Protein 6OMX (pdb70)

Secondary structure (DSSP, 8-state):
------HHHHHHHHHHT--B-TT-B-TT-B-TT-B-TT-B-TT-B-TT-B-TT-B-TT-B-TT-B-TT-B-TT-B-TT-B-TT-B-TT-B-TT-B-TT-EE-TT-B--TT--HHHHT-EE-

Sequence (121 aa):
QQPISTVATLIEMYTAGRRDFNRAELGDANLQNVDIKGSDLSYADLSTANLRGANLRGTDLSFADLSQADLQDADLRGALLMSANLRQANLQGAKLEKADCDRNTHFPENFDLLKAGLQLK

B-factor: mean 52.24, std 27.81, range [19.85, 245.8]

Nearest PDB structures (foldseek):
  6omx-assembly1_A  TM=1.008E+00  e=1.832E-23  Nostoc sp. PCC 7120 = FACHB-418
  2j8k-assembly1_A  TM=6.362E-01  e=4.590E-06  Nostoc punctiforme
  4yc5-assembly1_A  TM=3.380E-01  e=1.130E-06  synthetic construct
  5dzb-assembly3_E  TM=4.389E-01  e=7.180E-05  synthetic construct
  4yei-assembly3_C  TM=3.156E-01  e=4.845E-06  synthetic construct

Radius of gyration: 12.84 Å; Cα contacts (8 Å, |Δi|>4): 361; chains: 1; bounding box: 36×26×29 Å

Solvent-accessible surface area: 6426 Å² total; per-residue (Å²): 207,140,70,13,74,66,46,70,54,0,58,130,63,28,113,84,49,47,97,74,0,46,131,0,97,5,9,127,10,101,0,85,106,25,74,1,63,42,1,41,3,12,97,1,36,4,26,82,1,37,1,88,30,1,25,2,88,44,0,38,0,13,103,2,51,0,11,102,1,35,0,38,79,0,14,0,96,35,0,59,0,41,25,1,38,0,99,112,10,52,18,129,47,22,87,3,80,131,0,19,4,30,225,92,16,96,25,24,177,134,53,70,68,160,174,19,24,23,75,140,176

Organism: Nostoc sp. (strain PCC 7120 / SAG 25.82 / UTEX 2576) (NCBI:txid103690)

InterPro domains:
  IPR001646 Pentapeptide repeat [PF00805] (50-87)
  IPR051082 Pentapeptide repeat and BTB/POZ domain-containing protein [PTHR14136] (26-109)

Structure (mmCIF, N/CA/C/O backbone):
data_6OMX
#
_entry.id   6OMX
#
_cell.length_a   71.001
_cell.length_b   27.835
_cell.length_c   60.837
_cell.angle_alpha   90.00
_cell.angle_beta   90.00
_cell.angle_gamma   90.00
#
_symmetry.space_group_name_H-M   'P 2 2 21'
#
loop_
_entity.id
_entity.type
_entity.pdbx_description
1 polymer 'Alr5209 protein'
2 water water
#
loop_
_atom_site.group_PDB
_atom_site.id
_atom_site.type_symbol
_atom_site.label_atom_id
_atom_site.label_alt_id
_atom_site.label_comp_id
_atom_site.label_asym_id
_atom_site.label_entity_id
_atom_site.label_seq_id
_atom_site.pdbx_PDB_ins_code
_atom_site.Cartn_x
_atom_site.Cartn_y
_atom_site.Cartn_z
_atom_site.occupancy
_atom_site.B_iso_or_equiv
_atom_site.auth_seq_id
_atom_site.auth_comp_id
_atom_site.auth_asym_id
_atom_site.auth_atom_id
_atom_site.pdbx_PDB_model_num
ATOM 1 N N . GLN A 1 27 ? -0.761 -9.665 4.705 1.00 245.80 7 GLN A N 1
ATOM 2 C CA . GLN A 1 27 ? -1.201 -9.257 3.377 1.00 156.05 7 GLN A CA 1
ATOM 3 C C . GLN A 1 27 ? -1.470 -7.749 3.318 1.00 104.27 7 GLN A C 1
ATOM 4 O O . GLN A 1 27 ? -1.452 -7.059 4.337 1.00 93.57 7 GLN A O 1
ATOM 17 N N . GLN A 1 28 ? -1.714 -7.245 2.111 1.00 85.20 8 GLN A N 1
ATOM 18 C CA . GLN A 1 28 ? -2.016 -5.840 1.863 1.00 73.03 8 GLN A CA 1
ATOM 19 C C . GLN A 1 28 ? -2.950 -5.810 0.674 1.00 79.71 8 GLN A C 1
ATOM 20 O O . GLN A 1 28 ? -2.938 -6.757 -0.128 1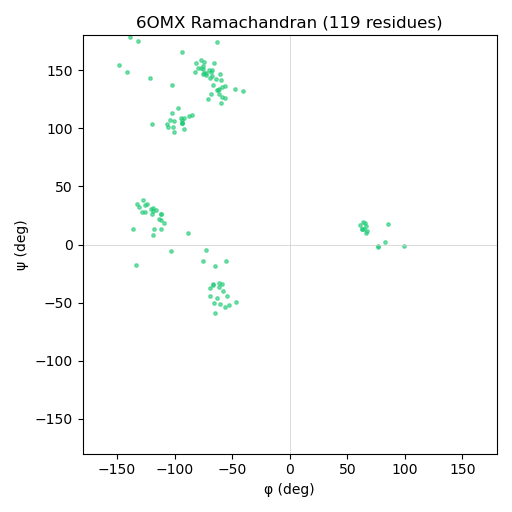.00 75.51 8 GLN A O 1
ATOM 34 N N . PRO A 1 29 ? -3.794 -4.777 0.528 1.00 83.37 9 PRO A N 1
ATOM 35 C CA . PRO A 1 29 ? -4.562 -4.638 -0.713 1.00 87.03 9 PRO A CA 1
ATOM 36 C C . PRO A 1 29 ? -3.655 -4.331 -1.892 1.00 57.48 9 PRO A C 1
ATOM 37 O O . PRO A 1 29 ? -2.731 -3.514 -1.801 1.00 57.88 9 PRO A O 1
ATOM 48 N N . ILE A 1 30 ? -3.935 -5.007 -3.006 1.00 46.98 10 ILE A N 1
ATOM 49 C CA . ILE A 1 30 ? -3.127 -4.847 -4.202 1.00 68.37 10 ILE A CA 1
ATOM 50 C C . ILE A 1 30 ? -3.327 -3.440 -4.740 1.00 60.89 10 ILE A C 1
ATOM 51 O O . ILE A 1 30 ? -4.416 -2.863 -4.634 1.00 50.51 10 ILE A O 1
ATOM 67 N N . SER A 1 31 ? -2.256 -2.865 -5.309 1.00 56.57 11 SER A N 1
ATOM 68 C CA . SER A 1 31 ? -2.339 -1.508 -5.833 1.00 50.20 11 SER A CA 1
ATOM 69 C C . SER A 1 31 ? -1.669 -1.334 -7.194 1.00 42.56 11 SER A C 1
ATOM 70 O O . SER A 1 31 ? -1.508 -0.195 -7.638 1.00 48.81 11 SER A O 1
ATOM 78 N N . THR A 1 32 ? -1.317 -2.416 -7.895 1.00 42.68 12 THR A N 1
ATOM 79 C CA . THR A 1 32 ? -0.758 -2.283 -9.230 1.00 37.00 12 THR A CA 1
ATOM 80 C C . THR A 1 32 ? -1.272 -3.377 -10.149 1.00 35.53 12 THR A C 1
ATOM 81 O O . THR A 1 32 ? -1.549 -4.510 -9.735 1.00 36.39 12 THR A O 1
ATOM 92 N N . VAL A 1 33 ? -1.392 -3.022 -11.421 1.00 36.48 13 VAL A N 1
ATOM 93 C CA . VAL A 1 33 ? -1.802 -3.991 -12.429 1.00 33.51 13 VAL A CA 1
ATOM 94 C C . VAL A 1 33 ? -0.861 -5.184 -12.432 1.00 34.20 13 VAL A C 1
ATOM 95 O O . VAL A 1 33 ? -1.290 -6.343 -12.337 1.00 35.14 13 VAL A O 1
ATOM 108 N N . ALA A 1 34 ? 0.443 -4.913 -12.555 1.00 35.82 14 ALA A N 1
ATOM 109 C CA . ALA A 1 34 ? 1.430 -5.978 -12.624 1.00 67.89 14 ALA A CA 1
ATOM 110 C C . ALA A 1 34 ? 1.165 -6.999 -11.545 1.00 67.72 14 ALA A C 1
ATOM 111 O O . ALA A 1 34 ? 1.108 -8.203 -11.806 1.00 44.78 14 ALA A O 1
ATOM 118 N N . THR A 1 35 ? 0.981 -6.519 -10.319 1.00 39.66 15 THR A N 1
ATOM 119 C CA . THR A 1 35 ? 0.822 -7.414 -9.184 1.00 41.13 15 THR A CA 1
ATOM 120 C C . THR A 1 35 ? -0.516 -8.144 -9.275 1.00 52.93 15 THR A C 1
ATOM 121 O O . THR A 1 35 ? -0.577 -9.374 -9.094 1.00 41.22 15 THR A O 1
ATOM 132 N N . LEU A 1 36 ? -1.592 -7.415 -9.600 1.00 41.52 16 LEU A N 1
ATOM 133 C CA . LEU A 1 36 ? -2.896 -8.048 -9.735 1.00 35.10 16 LEU A CA 1
ATOM 134 C C . LEU A 1 36 ? -2.809 -9.241 -10.686 1.00 35.58 16 LEU A C 1
ATOM 135 O O . LEU A 1 36 ? -3.250 -10.351 -10.361 1.00 44.01 16 LEU A O 1
ATOM 151 N N . ILE A 1 37 ? -2.253 -9.017 -11.882 1.00 34.84 17 ILE A N 1
ATOM 152 C CA . ILE A 1 37 ? -2.201 -10.054 -12.899 1.00 38.26 17 ILE A CA 1
ATOM 153 C C . ILE A 1 37 ? -1.240 -11.167 -12.484 1.00 56.24 17 ILE A C 1
ATOM 154 O O . ILE A 1 37 ? -1.503 -12.354 -12.733 1.00 42.86 17 ILE A O 1
ATOM 170 N N . GLU A 1 38 ? -0.119 -10.815 -11.849 1.00 50.16 18 GLU A N 1
ATOM 171 C CA . GLU A 1 38 ? 0.801 -11.859 -11.398 1.00 103.19 18 GLU A CA 1
ATOM 172 C C . GLU A 1 38 ? 0.115 -12.782 -10.403 1.00 44.95 18 GLU A C 1
ATOM 173 O O . GLU A 1 38 ? 0.144 -14.022 -10.538 1.00 46.86 18 GLU A O 1
ATOM 185 N N . MET A 1 39 ? -0.505 -12.199 -9.379 1.00 50.93 19 MET A N 1
ATOM 186 C CA . MET A 1 39 ? -1.184 -13.006 -8.381 1.00 56.60 19 MET A CA 1
ATOM 187 C C . MET A 1 39 ? -2.331 -13.787 -9.017 1.00 58.05 19 MET A C 1
ATOM 188 O O . MET A 1 39 ? -2.478 -14.994 -8.786 1.00 53.06 19 MET A O 1
ATOM 202 N N . TYR A 1 40 ? -3.143 -13.125 -9.850 1.00 49.59 20 TYR A N 1
ATOM 203 C CA . TYR A 1 40 ? -4.303 -13.831 -10.402 1.00 63.31 20 TYR A CA 1
ATOM 204 C C . TYR A 1 40 ? -3.854 -15.112 -11.095 1.00 51.19 20 TYR A C 1
ATOM 205 O O . TYR A 1 40 ? -4.437 -16.186 -10.886 1.00 44.40 20 TYR A O 1
ATOM 223 N N . THR A 1 41 ? -2.776 -15.037 -11.884 1.00 47.25 21 THR A N 1
ATOM 224 C CA . THR A 1 41 ? -2.328 -16.274 -12.488 1.00 75.01 21 THR A CA 1
ATOM 225 C C . THR A 1 41 ? -1.612 -17.167 -11.494 1.00 74.21 21 THR A C 1
ATOM 226 O O . THR A 1 41 ? -1.444 -18.350 -11.779 1.00 59.99 21 THR A O 1
ATOM 237 N N . ALA A 1 42 ? -1.222 -16.641 -10.337 1.00 57.85 22 ALA A N 1
ATOM 238 C CA . ALA A 1 42 ? -0.748 -17.487 -9.246 1.00 63.36 22 ALA A CA 1
ATOM 239 C C . ALA A 1 42 ? -1.889 -18.248 -8.585 1.00 71.55 22 ALA A C 1
ATOM 240 O O . ALA A 1 42 ? -1.638 -19.089 -7.708 1.00 59.63 22 ALA A O 1
ATOM 247 N N . GLY A 1 43 ? -3.132 -17.993 -8.997 1.00 64.85 23 GLY A N 1
ATOM 248 C CA . GLY A 1 43 ? -4.276 -18.641 -8.402 1.00 49.46 23 GLY A CA 1
ATOM 249 C C . GLY A 1 43 ? -4.996 -17.813 -7.364 1.00 51.50 23 GLY A C 1
ATOM 250 O O . GLY A 1 43 ? -6.012 -18.271 -6.833 1.00 53.89 23 GLY A O 1
ATOM 254 N N . ARG A 1 44 ? -4.517 -16.610 -7.066 1.00 44.78 24 ARG A N 1
ATOM 255 C CA . ARG A 1 44 ? -5.210 -15.764 -6.113 1.00 83.94 24 ARG A CA 1
ATOM 256 C C . ARG A 1 44 ? -6.465 -15.240 -6.788 1.00 57.81 24 ARG A C 1
ATOM 257 O O . ARG A 1 44 ? -6.499 -15.042 -8.007 1.00 41.74 24 ARG A O 1
ATOM 278 N N . ARG A 1 45 ? -7.502 -15.055 -5.979 1.00 46.80 25 ARG A N 1
ATOM 279 C CA . ARG A 1 45 ? -8.778 -14.502 -6.419 1.00 45.39 25 ARG A CA 1
ATOM 280 C C . ARG A 1 45 ? -9.292 -13.423 -5.482 1.00 39.77 25 ARG A C 1
ATOM 281 O O . ARG A 1 45 ? -10.142 -12.628 -5.891 1.00 41.56 25 ARG A O 1
ATOM 302 N N . ASP A 1 46 ? -8.782 -13.345 -4.250 1.00 42.50 26 ASP A N 1
ATOM 303 C CA . ASP A 1 46 ? -9.190 -12.276 -3.347 1.00 52.83 26 ASP A CA 1
ATOM 304 C C . ASP A 1 46 ? -8.325 -11.064 -3.661 1.00 48.72 26 ASP A C 1
ATOM 305 O O . ASP A 1 46 ? -7.104 -11.083 -3.452 1.00 42.09 26 ASP A O 1
ATOM 314 N N . PHE A 1 47 ? -8.963 -10.039 -4.215 1.00 38.17 27 PHE A N 1
ATOM 315 C CA . PHE A 1 47 ? -8.397 -8.721 -4.468 1.00 47.17 27 PHE A CA 1
ATOM 316 C C . PHE A 1 47 ? -9.321 -7.680 -3.877 1.00 43.17 27 PHE A C 1
ATOM 317 O O . PHE A 1 47 ? -9.452 -6.566 -4.394 1.00 39.04 27 PHE A O 1
ATOM 334 N N . ASN A 1 48 ? -10.029 -8.097 -2.836 1.00 38.96 28 ASN A N 1
ATOM 335 C CA . ASN A 1 48 ? -10.828 -7.203 -2.028 1.00 40.00 28 ASN A CA 1
ATOM 336 C C . ASN A 1 48 ? -10.083 -5.901 -1.796 1.00 44.49 28 ASN A C 1
ATOM 337 O O . ASN A 1 48 ? -8.890 -5.903 -1.484 1.00 46.00 28 ASN A O 1
ATOM 348 N N . ARG A 1 49 ? -10.783 -4.782 -2.009 1.00 44.35 29 ARG A N 1
ATOM 349 C CA . ARG A 1 49 ? -10.303 -3.434 -1.711 1.00 44.42 29 ARG A CA 1
ATOM 350 C C . ARG A 1 49 ? -9.134 -2.989 -2.574 1.00 52.01 29 ARG A C 1
ATOM 351 O O . ARG A 1 49 ? -8.465 -2.001 -2.254 1.00 51.93 29 ARG A O 1
ATOM 372 N N . ALA A 1 50 ? -8.880 -3.684 -3.677 1.00 43.97 30 ALA A N 1
ATOM 373 C CA . ALA A 1 50 ? -7.857 -3.268 -4.625 1.00 38.80 30 ALA A CA 1
ATOM 374 C C . ALA A 1 50 ? -7.958 -1.779 -4.968 1.00 39.75 30 ALA A C 1
ATOM 375 O O . ALA A 1 50 ? -9.037 -1.249 -5.249 1.00 35.85 30 ALA A O 1
ATOM 382 N N . GLU A 1 51 ? -6.820 -1.097 -4.953 1.00 52.86 31 GLU A N 1
ATOM 383 C CA . GLU A 1 51 ? -6.761 0.305 -5.371 1.00 65.18 31 GLU A CA 1
ATOM 384 C C . GLU A 1 51 ? -6.211 0.307 -6.796 1.00 44.80 31 GLU A C 1
ATOM 385 O O . GLU A 1 51 ? -4.991 0.220 -7.012 1.00 41.03 31 GLU A O 1
ATOM 397 N N . LEU A 1 52 ? -7.123 0.375 -7.764 1.00 32.10 32 LEU A N 1
ATOM 398 C CA . LEU A 1 52 ? -6.830 0.301 -9.183 1.00 34.34 32 LEU A CA 1
ATOM 399 C C . LEU A 1 52 ? -7.564 1.427 -9.900 1.00 30.85 32 LEU A C 1
ATOM 400 O O . LEU A 1 52 ? -8.051 1.264 -11.017 1.00 29.88 32 LEU A O 1
ATOM 416 N N . GLY A 1 53 ? -7.675 2.586 -9.230 1.00 31.70 33 GLY A N 1
ATOM 417 C CA . GLY A 1 53 ? -8.592 3.624 -9.687 1.00 29.44 33 GLY A CA 1
ATOM 418 C C . GLY A 1 53 ? -8.323 4.114 -11.099 1.00 29.02 33 GLY A C 1
ATOM 419 O O . GLY A 1 53 ? -9.251 4.509 -11.812 1.00 33.08 33 GLY A O 1
ATOM 423 N N . ASP A 1 54 ? -7.064 4.158 -11.504 1.00 26.35 34 ASP A N 1
ATOM 424 C CA . ASP A 1 54 ? -6.724 4.566 -12.859 1.00 32.97 34 ASP A CA 1
ATOM 425 C C . ASP A 1 54 ? -6.018 3.433 -13.606 1.00 28.93 34 ASP A C 1
ATOM 426 O O . ASP A 1 54 ? -5.294 3.662 -14.562 1.00 31.93 34 ASP A O 1
ATOM 435 N N . ALA A 1 55 ? -6.313 2.187 -13.249 1.00 26.91 35 ALA A N 1
ATOM 436 C CA . ALA A 1 55 ? -5.581 1.069 -13.831 1.00 34.66 35 ALA A CA 1
ATOM 437 C C . ALA A 1 55 ? -5.925 0.909 -15.306 1.00 27.13 35 ALA A C 1
ATOM 438 O O . ALA A 1 55 ?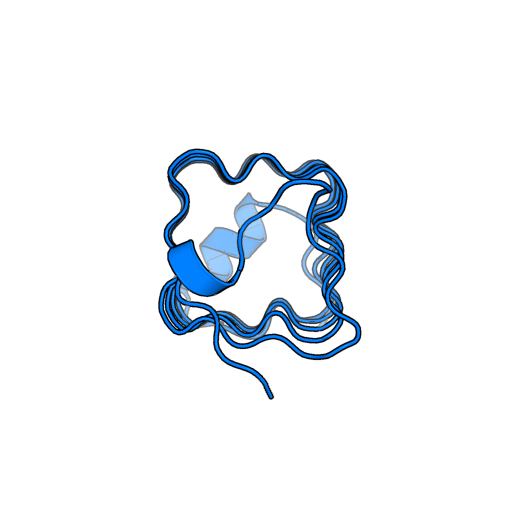 -7.077 1.104 -15.724 1.00 26.87 35 ALA A O 1
ATOM 445 N N . ASN A 1 56 ? -4.929 0.547 -16.110 1.00 26.03 36 ASN A N 1
ATOM 446 C CA . ASN A 1 56 ? -5.209 0.070 -17.467 1.00 26.08 36 ASN A CA 1
ATOM 447 C C . ASN A 1 56 ? -5.302 -1.448 -17.418 1.00 31.42 36 ASN A C 1
ATOM 448 O O . ASN A 1 56 ? -4.281 -2.146 -17.351 1.00 34.19 36 ASN A O 1
ATOM 459 N N . LEU A 1 57 ? -6.523 -1.941 -17.485 1.00 23.15 37 LEU A N 1
ATOM 460 C CA . LEU A 1 57 ? -6.848 -3.350 -17.456 1.00 23.43 37 LEU A CA 1
ATOM 461 C C . LEU A 1 57 ? -7.551 -3.755 -18.731 1.00 30.45 37 LEU A C 1
ATOM 462 O O . LEU A 1 57 ? -8.376 -4.657 -18.716 1.00 27.82 37 LEU A O 1
ATOM 478 N N . GLN A 1 58 ? -7.236 -3.101 -19.848 1.00 31.31 38 GLN A N 1
ATOM 479 C CA . GLN A 1 58 ? -7.885 -3.478 -21.097 1.00 26.69 38 GLN A CA 1
ATOM 480 C C . GLN A 1 58 ? -7.544 -4.933 -21.430 1.00 38.57 38 GLN A C 1
ATOM 481 O O . GLN A 1 58 ? -6.392 -5.362 -21.297 1.00 31.03 38 GLN A O 1
ATOM 495 N N . ASN A 1 59 ? -8.583 -5.690 -21.797 1.00 35.22 39 ASN A N 1
ATOM 496 C CA . ASN A 1 59 ? -8.526 -7.062 -22.292 1.00 34.76 39 ASN A CA 1
ATOM 497 C C . ASN A 1 59 ? -7.984 -8.070 -21.285 1.00 28.32 39 ASN A C 1
ATOM 498 O O . ASN A 1 59 ? -7.549 -9.154 -21.686 1.00 40.62 39 ASN A O 1
ATOM 509 N N . VAL A 1 60 ? -7.984 -7.762 -19.990 1.00 28.34 40 VAL A N 1
ATOM 510 C CA . VAL A 1 60 ? -7.533 -8.729 -18.999 1.00 36.47 40 VAL A CA 1
ATOM 511 C C . VAL A 1 60 ? -8.621 -9.772 -18.778 1.00 43.04 40 VAL A C 1
ATOM 512 O O . VAL A 1 60 ? -9.801 -9.552 -19.042 1.00 32.54 40 VAL A O 1
ATOM 525 N N . ASP A 1 61 ? -8.209 -10.918 -18.267 1.00 45.50 41 ASP A N 1
ATOM 526 C CA . ASP A 1 61 ? -9.119 -11.988 -17.857 1.00 32.35 41 ASP A CA 1
ATOM 527 C C . ASP A 1 61 ? -8.868 -12.188 -16.372 1.00 31.13 41 ASP A C 1
ATOM 528 O O . ASP A 1 61 ? -7.813 -12.707 -15.989 1.00 34.26 41 ASP A O 1
ATOM 537 N N . ILE A 1 62 ? -9.779 -11.691 -15.543 1.00 27.40 42 ILE A N 1
ATOM 538 C CA . ILE A 1 62 ? -9.659 -11.896 -14.107 1.00 34.33 42 ILE A CA 1
ATOM 539 C C . ILE A 1 62 ? -10.989 -12.476 -13.626 1.00 30.50 42 ILE A C 1
ATOM 540 O O . ILE A 1 62 ? -11.465 -12.180 -12.526 1.00 30.40 42 ILE A O 1
ATOM 556 N N . LYS A 1 63 ? -11.558 -13.351 -14.443 1.00 31.47 43 LYS A N 1
ATOM 557 C CA . LYS A 1 63 ? -12.875 -13.900 -14.135 1.00 31.69 43 LYS A CA 1
ATOM 558 C C . LYS A 1 63 ? -12.830 -14.619 -12.800 1.00 28.87 43 LYS A C 1
ATOM 559 O O . LYS A 1 63 ? -11.833 -15.261 -12.449 1.00 31.16 43 LYS A O 1
ATOM 578 N N . GLY A 1 64 ? -13.900 -14.481 -12.032 1.00 29.97 44 GLY A N 1
ATOM 579 C CA . GLY A 1 64 ? -13.999 -15.144 -10.753 1.00 30.21 44 GLY A CA 1
ATOM 580 C C . GLY A 1 64 ? -13.318 -14.454 -9.595 1.00 35.74 44 GLY A C 1
ATOM 581 O O . GLY A 1 64 ? -13.310 -15.021 -8.494 1.00 39.49 44 GLY A O 1
ATOM 585 N N . SER A 1 65 ? -12.719 -13.277 -9.810 1.00 32.73 45 SER A N 1
ATOM 586 C CA . SER A 1 65 ? -11.994 -12.572 -8.756 1.00 39.79 45 SER A CA 1
ATOM 587 C C . SER A 1 65 ? -12.974 -11.887 -7.812 1.00 35.15 45 SER A C 1
ATOM 588 O O . SER A 1 65 ? -14.064 -11.483 -8.217 1.00 35.57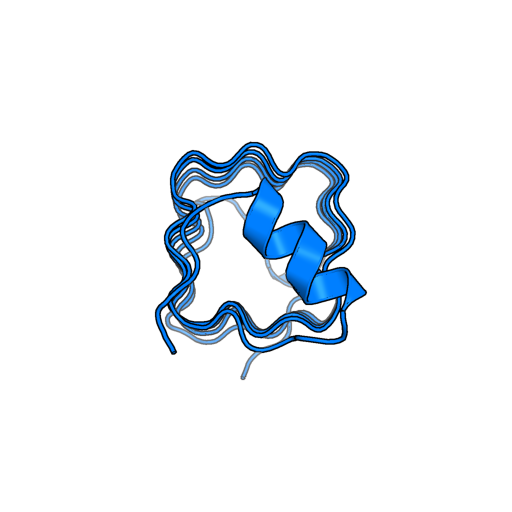 45 SER A O 1
ATOM 596 N N . ASP A 1 66 ? -12.555 -11.720 -6.554 1.00 32.77 46 ASP A N 1
ATOM 597 C CA . ASP A 1 66 ? -13.279 -10.909 -5.570 1.00 42.82 46 ASP A CA 1
ATOM 598 C C . ASP A 1 66 ? -12.680 -9.510 -5.598 1.00 33.29 46 ASP A C 1
ATOM 599 O O . ASP A 1 66 ? -11.571 -9.279 -5.117 1.00 34.15 46 ASP A O 1
ATOM 608 N N . LEU A 1 67 ? -13.415 -8.588 -6.205 1.00 28.94 47 LEU A N 1
ATOM 609 C CA . LEU A 1 67 ? -13.042 -7.191 -6.295 1.00 35.99 47 LEU A CA 1
ATOM 610 C C . LEU A 1 67 ? -13.979 -6.325 -5.470 1.00 41.97 47 LEU A C 1
ATOM 611 O O . LEU A 1 67 ? -14.149 -5.141 -5.749 1.00 36.05 47 LEU A O 1
ATOM 627 N N . SER A 1 68 ? -14.588 -6.899 -4.436 1.00 36.44 48 SER A N 1
ATOM 628 C CA . SER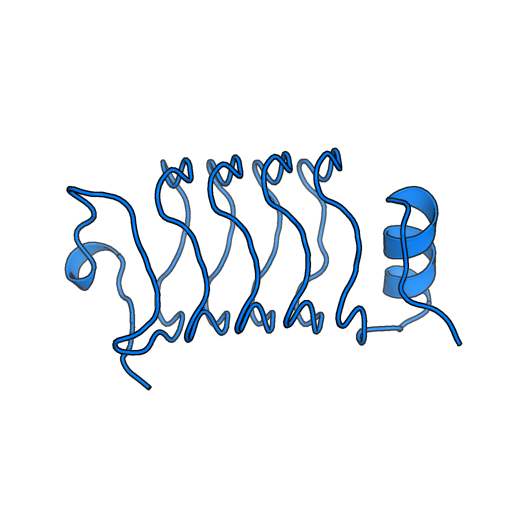 A 1 68 ? -15.560 -6.137 -3.677 1.00 30.32 48 SER A CA 1
ATOM 629 C C . SER A 1 68 ? -14.838 -4.967 -3.018 1.00 37.09 48 SER A C 1
ATOM 630 O O . SER A 1 68 ? -13.667 -5.072 -2.642 1.00 38.09 48 SER A O 1
ATOM 638 N N . TYR A 1 69 ? -15.513 -3.831 -2.976 1.00 32.78 49 TYR A N 1
ATOM 639 C CA . TYR A 1 69 ? -14.983 -2.587 -2.436 1.00 37.17 49 TYR A CA 1
ATOM 640 C C . TYR A 1 69 ? -13.785 -2.058 -3.200 1.00 36.78 49 TYR A C 1
ATOM 641 O O . TYR A 1 69 ? -13.094 -1.162 -2.698 1.00 46.30 49 TYR A O 1
ATOM 659 N N . ALA A 1 70 ? -13.498 -2.576 -4.386 1.00 41.02 50 ALA A N 1
ATOM 660 C CA . ALA A 1 70 ? -12.372 -2.051 -5.152 1.00 36.58 50 ALA A CA 1
ATOM 661 C C . ALA A 1 70 ? -12.608 -0.628 -5.640 1.00 36.22 50 ALA A C 1
ATOM 662 O O . ALA A 1 70 ? -13.730 -0.220 -5.927 1.00 34.35 50 ALA A O 1
ATOM 669 N N . ASP A 1 71 ? -11.509 0.127 -5.784 1.00 35.64 51 ASP A N 1
ATOM 670 C CA . ASP A 1 71 ? -11.542 1.407 -6.476 1.00 29.33 51 ASP A CA 1
ATOM 671 C C . ASP A 1 71 ? -11.160 1.135 -7.922 1.00 29.26 51 ASP A C 1
ATOM 672 O O . ASP A 1 71 ? -10.001 0.839 -8.208 1.00 28.80 51 ASP A O 1
ATOM 681 N N . LEU A 1 72 ? -12.133 1.209 -8.816 1.00 25.30 52 LEU A N 1
ATOM 682 C CA . LEU A 1 72 ? -11.928 1.139 -10.257 1.00 36.75 52 LEU A CA 1
ATOM 683 C C . LEU A 1 72 ? -12.522 2.375 -10.931 1.00 28.97 52 LEU A C 1
ATOM 684 O O . LEU A 1 72 ? -12.979 2.319 -12.069 1.00 23.78 52 LEU A O 1
ATOM 700 N N . SER A 1 73 ? -12.449 3.527 -10.263 1.00 25.62 53 SER A N 1
ATOM 701 C CA . SER A 1 73 ? -13.344 4.631 -10.600 1.00 29.25 53 SER A CA 1
ATOM 702 C C . SER A 1 73 ? -13.088 5.214 -11.980 1.00 29.30 53 SER A C 1
ATOM 703 O O . SER A 1 73 ? -14.033 5.660 -12.645 1.00 28.21 53 SER A O 1
ATOM 711 N N . THR A 1 74 ? -11.835 5.257 -12.434 1.00 25.38 54 THR A N 1
ATOM 712 C CA . THR A 1 74 ? -11.555 5.697 -13.797 1.00 24.64 54 THR A CA 1
ATOM 713 C C . THR A 1 74 ? -10.731 4.638 -14.526 1.00 24.08 54 THR A C 1
ATOM 714 O O . THR A 1 74 ? -9.902 4.959 -15.380 1.00 26.15 54 THR A O 1
ATOM 725 N N . ALA A 1 75 ? -10.984 3.373 -14.209 1.00 24.05 55 ALA A N 1
ATOM 726 C CA . ALA A 1 75 ? -10.219 2.286 -14.797 1.00 26.35 55 ALA A CA 1
ATOM 727 C C . ALA A 1 75 ? -10.640 2.057 -16.235 1.00 21.36 55 ALA A C 1
ATOM 728 O O . ALA A 1 75 ? -11.809 2.253 -16.619 1.00 22.85 55 ALA A O 1
ATOM 735 N N . ASN A 1 76 ? -9.671 1.642 -17.046 1.00 23.82 56 ASN A N 1
ATOM 736 C CA . ASN A 1 76 ? -9.943 1.148 -18.388 1.00 21.67 56 ASN A CA 1
ATOM 737 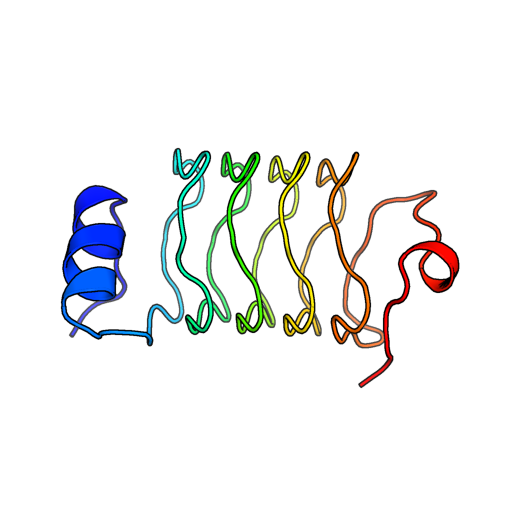C C . ASN A 1 76 ? -10.113 -0.358 -18.308 1.00 23.07 56 ASN A C 1
ATOM 738 O O . ASN A 1 76 ? -9.134 -1.094 -18.110 1.00 25.91 56 ASN A O 1
ATOM 749 N N . LEU A 1 77 ? -11.332 -0.815 -18.478 1.00 19.85 57 LEU A N 1
ATOM 750 C CA . LEU A 1 77 ? -11.664 -2.218 -18.433 1.00 20.07 57 LEU A CA 1
ATOM 751 C C . LEU A 1 77 ? -12.250 -2.650 -19.761 1.00 21.93 57 LEU A C 1
ATOM 752 O O . LEU A 1 77 ? -13.054 -3.563 -19.809 1.00 21.32 57 LEU A O 1
ATOM 768 N N . ARG A 1 78 ? -11.886 -1.955 -20.842 1.00 24.15 58 ARG A N 1
ATOM 769 C CA . ARG A 1 78 ? -12.446 -2.288 -22.140 1.00 25.00 58 ARG A CA 1
ATOM 770 C C . ARG A 1 78 ? -12.063 -3.709 -22.512 1.00 27.58 58 ARG A C 1
ATOM 771 O O . ARG A 1 78 ? -10.876 -4.088 -22.455 1.00 26.95 58 ARG A O 1
ATOM 792 N N . GLY A 1 79 ? -13.067 -4.483 -22.901 1.00 27.20 59 GLY A N 1
ATOM 793 C CA . GLY A 1 79 ? -12.856 -5.860 -23.298 1.00 28.50 59 GLY A CA 1
ATOM 794 C C . GLY A 1 79 ? -12.426 -6.798 -22.198 1.00 27.06 59 GLY A C 1
ATOM 795 O O . GLY A 1 79 ? -11.991 -7.924 -22.498 1.00 30.94 59 GLY A O 1
ATOM 799 N N . ALA A 1 80 ? -12.503 -6.386 -20.947 1.00 22.83 60 ALA A N 1
ATOM 800 C CA . ALA A 1 80 ? -12.062 -7.250 -19.864 1.00 21.82 60 ALA A CA 1
ATOM 801 C C . ALA A 1 80 ? -13.075 -8.351 -19.607 1.00 28.47 60 ALA A C 1
ATOM 802 O O . ALA A 1 80 ? -14.293 -8.153 -19.719 1.00 26.49 60 ALA A O 1
ATOM 809 N N . ASN A 1 81 ? -12.552 -9.514 -19.212 1.00 27.13 61 ASN A N 1
ATOM 810 C CA . ASN A 1 81 ? -13.382 -10.633 -18.790 1.00 24.11 61 ASN A CA 1
ATOM 811 C C . ASN A 1 81 ? -13.520 -10.559 -17.280 1.00 29.62 61 ASN A C 1
ATOM 812 O O . ASN A 1 81 ? -12.580 -10.848 -16.539 1.00 26.42 61 ASN A O 1
ATOM 823 N N . LEU A 1 82 ? -14.692 -10.115 -16.843 1.00 23.93 62 LEU A N 1
ATOM 824 C CA . LEU A 1 82 ? -15.049 -9.955 -15.445 1.00 24.34 62 LEU A CA 1
ATOM 825 C C . LEU A 1 82 ? -16.163 -10.927 -15.056 1.00 24.57 62 LEU A C 1
ATOM 826 O O . LEU A 1 82 ? -16.915 -10.660 -14.116 1.00 21.92 62 LEU A O 1
ATOM 842 N N . ARG A 1 83 ? -16.323 -12.020 -15.808 1.00 23.26 63 ARG A N 1
ATOM 843 C CA . ARG A 1 83 ? -17.397 -12.960 -15.537 1.00 26.28 63 ARG A CA 1
ATOM 844 C C . ARG A 1 83 ? -17.266 -13.495 -14.119 1.00 29.40 63 ARG A C 1
ATOM 845 O O . ARG A 1 83 ? -16.167 -13.830 -13.655 1.00 26.28 63 ARG A O 1
ATOM 866 N N . GLY A 1 84 ? -18.390 -13.544 -13.426 1.00 27.31 64 GLY A N 1
ATOM 867 C CA . GLY A 1 84 ? -18.461 -14.154 -12.122 1.00 25.83 64 GLY A CA 1
ATOM 868 C C . GLY A 1 84 ? -17.668 -13.448 -11.058 1.00 31.96 64 GLY A C 1
ATOM 869 O O . GLY A 1 84 ? -17.388 -14.043 -10.013 1.00 31.63 64 GLY A O 1
ATOM 873 N N . THR A 1 85 ? -17.311 -12.192 -11.287 1.00 24.94 65 THR A N 1
ATOM 874 C CA . THR A 1 85 ? -16.533 -11.448 -10.316 1.00 23.31 65 THR A CA 1
ATOM 875 C C . THR A 1 85 ? -17.454 -10.906 -9.246 1.00 32.74 65 THR A C 1
ATOM 876 O O . THR A 1 85 ? -18.634 -10.683 -9.483 1.00 32.73 65 THR A O 1
ATOM 887 N N . ASP A 1 86 ? -16.898 -10.650 -8.075 1.00 29.73 66 ASP A N 1
ATOM 888 C CA . ASP A 1 86 ? -17.631 -9.977 -7.014 1.00 28.23 66 ASP A CA 1
ATOM 889 C C . ASP A 1 86 ? -17.181 -8.523 -7.044 1.00 27.66 66 ASP A C 1
ATOM 890 O O . ASP A 1 86 ? -16.037 -8.205 -6.701 1.00 29.12 66 ASP A O 1
ATOM 899 N N . LEU A 1 87 ? -18.066 -7.657 -7.536 1.00 25.03 67 LEU A N 1
ATOM 900 C CA . LEU A 1 87 ? -17.830 -6.226 -7.610 1.00 25.94 67 LEU A CA 1
ATOM 901 C C . LEU A 1 87 ? -18.740 -5.466 -6.657 1.00 32.75 67 LEU A C 1
ATOM 902 O O . LEU A 1 87 ? -18.988 -4.273 -6.854 1.00 31.09 67 LEU A O 1
ATOM 918 N N . SER A 1 88 ? -19.267 -6.146 -5.636 1.00 32.05 68 SER A N 1
ATOM 919 C CA . SER A 1 88 ? -20.113 -5.473 -4.669 1.00 36.19 68 SER A CA 1
ATOM 920 C C . SER A 1 88 ? -19.372 -4.295 -4.061 1.00 31.06 68 SER A C 1
ATOM 921 O O . SER A 1 88 ? -18.208 -4.412 -3.687 1.00 36.49 68 SER A O 1
ATOM 929 N N . PHE A 1 89 ? -20.069 -3.179 -3.935 1.00 32.52 69 PHE A N 1
ATOM 930 C CA . PHE A 1 89 ? -19.527 -1.969 -3.311 1.00 32.98 69 PHE A CA 1
ATOM 931 C C . PHE A 1 89 ? -18.332 -1.399 -4.063 1.00 42.35 69 PHE A C 1
ATOM 932 O O . PHE A 1 89 ? -17.620 -0.535 -3.530 1.00 41.89 69 PHE A O 1
ATOM 949 N N . ALA A 1 90 ? -18.082 -1.855 -5.282 1.00 37.30 70 ALA A N 1
ATOM 950 C CA . ALA A 1 90 ? -16.974 -1.342 -6.057 1.00 33.21 70 ALA A CA 1
ATOM 951 C C . ALA A 1 90 ? -17.308 0.039 -6.605 1.00 30.12 70 ALA A C 1
ATOM 952 O O . ALA A 1 90 ? -18.467 0.356 -6.889 1.00 32.94 70 ALA A O 1
ATOM 959 N N . ASP A 1 91 ? -16.274 0.842 -6.794 1.00 32.27 71 ASP A N 1
ATOM 960 C CA . ASP A 1 91 ? -16.432 2.161 -7.398 1.00 27.08 71 ASP A CA 1
ATOM 961 C C . ASP A 1 91 ? -15.981 2.021 -8.853 1.00 30.47 71 ASP A C 1
ATOM 962 O O . ASP A 1 91 ? -14.789 1.935 -9.144 1.00 27.53 71 ASP A O 1
ATOM 971 N N . LEU A 1 92 ? -16.951 1.926 -9.738 1.00 24.03 72 LEU A N 1
ATOM 972 C CA . LEU A 1 92 ? -16.788 1.895 -11.181 1.00 21.91 72 LEU A CA 1
ATOM 973 C C . LEU A 1 92 ? -17.442 3.130 -11.799 1.00 24.82 72 LEU A C 1
ATOM 974 O O . LEU A 1 92 ? -17.905 3.096 -12.933 1.00 25.46 72 LEU A O 1
ATOM 990 N N . SER A 1 93 ? -17.468 4.230 -11.046 1.00 24.41 73 SER A N 1
ATOM 991 C CA . SER A 1 93 ? -18.329 5.348 -11.392 1.00 27.03 73 SER A CA 1
ATOM 992 C C . SER A 1 93 ? -18.014 5.970 -12.741 1.00 33.06 73 SER A C 1
ATOM 993 O O . SER A 1 93 ? -18.922 6.484 -13.396 1.00 30.55 73 SER A O 1
ATOM 1001 N N . GLN A 1 94 ? -16.752 5.982 -13.164 1.00 26.09 74 GLN A N 1
ATOM 1002 C CA . GLN A 1 94 ? -16.444 6.457 -14.514 1.00 25.59 74 GLN A CA 1
ATOM 1003 C C . GLN A 1 94 ? -15.543 5.457 -15.237 1.00 33.51 74 GLN A C 1
ATOM 100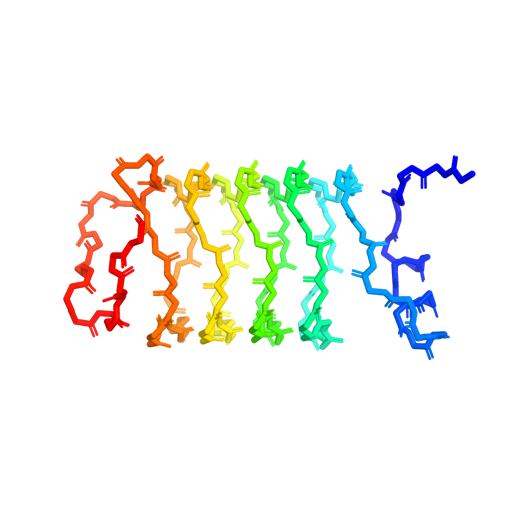4 O O . GLN A 1 94 ? -14.711 5.829 -16.068 1.00 30.32 74 GLN A O 1
ATOM 1018 N N . ALA A 1 95 ? -15.710 4.184 -14.935 1.00 26.67 75 ALA A N 1
ATOM 1019 C CA . ALA A 1 95 ? -14.911 3.163 -15.598 1.00 23.81 75 ALA A CA 1
ATOM 1020 C C . ALA A 1 95 ? -15.317 3.014 -17.060 1.00 29.61 75 ALA A C 1
ATOM 1021 O O . ALA A 1 95 ? -16.477 3.201 -17.427 1.00 25.07 75 ALA A O 1
ATOM 1028 N N . ASP A 1 96 ? -14.361 2.636 -17.902 1.00 24.54 76 ASP A N 1
ATOM 1029 C CA . ASP A 1 96 ? -14.681 2.296 -19.281 1.00 22.36 76 ASP A CA 1
ATOM 1030 C C . ASP A 1 96 ? -14.878 0.790 -19.340 1.00 27.14 76 ASP A C 1
ATOM 1031 O O . ASP A 1 96 ? -13.921 0.023 -19.212 1.00 25.81 76 ASP A O 1
ATOM 1040 N N . LEU A 1 97 ? -16.111 0.364 -19.515 1.00 21.71 77 LEU A N 1
ATOM 1041 C CA . LEU A 1 97 ? -16.421 -1.059 -19.577 1.00 21.88 77 LEU A CA 1
ATOM 1042 C C . LEU A 1 97 ? -16.880 -1.474 -20.964 1.00 26.39 77 LEU A C 1
ATOM 1043 O O . LEU A 1 97 ? -17.624 -2.441 -21.102 1.00 23.45 77 LEU A O 1
ATOM 1059 N N . GLN A 1 98 ? -16.460 -0.752 -21.991 1.00 26.75 78 GLN A N 1
ATOM 1060 C CA . GLN A 1 98 ? -16.907 -1.063 -23.338 1.00 34.41 78 GLN A CA 1
ATOM 1061 C C . GLN A 1 98 ? -16.512 -2.486 -23.699 1.00 29.05 78 GLN A C 1
ATOM 1062 O O . GLN A 1 98 ? -15.351 -2.868 -23.588 1.00 27.77 78 GLN A O 1
ATOM 1076 N N . ASP A 1 99 ? -17.490 -3.275 -24.132 1.00 27.82 79 ASP A N 1
ATOM 1077 C CA . ASP A 1 99 ? -17.281 -4.646 -24.585 1.00 32.11 79 ASP A CA 1
ATOM 1078 C C . ASP A 1 99 ? -16.797 -5.564 -23.458 1.00 31.96 79 ASP A C 1
ATOM 1079 O O . ASP A 1 99 ? -16.374 -6.703 -23.717 1.00 28.60 79 ASP A O 1
ATOM 1088 N N . ALA A 1 100 ? -16.885 -5.134 -22.218 1.00 23.83 80 ALA A N 1
ATOM 1089 C CA . ALA A 1 100 ? -16.488 -6.010 -21.121 1.00 21.95 80 ALA A CA 1
ATOM 1090 C C . ALA A 1 100 ? -17.552 -7.077 -20.885 1.00 24.12 80 ALA A C 1
ATOM 1091 O O . ALA A 1 100 ? -18.732 -6.873 -21.180 1.00 27.04 80 ALA A O 1
ATOM 1098 N N . ASP A 1 101 ? -17.120 -8.223 -20.340 1.00 24.39 81 ASP A N 1
ATOM 1099 C CA . ASP A 1 101 ? -18.021 -9.320 -19.987 1.00 27.03 81 ASP A CA 1
ATOM 1100 C C . ASP A 1 101 ? -18.215 -9.346 -18.472 1.00 27.08 81 ASP A C 1
ATOM 1101 O O . ASP A 1 101 ? -17.297 -9.692 -17.722 1.00 23.97 81 ASP A O 1
ATOM 1110 N N . LEU A 1 102 ? -19.404 -8.930 -18.026 1.00 23.44 82 LEU A N 1
ATOM 1111 C CA . LEU A 1 102 ? -19.782 -8.920 -16.622 1.00 20.17 82 LEU A CA 1
ATOM 1112 C C . LEU A 1 102 ? -20.820 -9.982 -16.313 1.00 23.16 82 LEU A C 1
ATOM 1113 O O . LEU A 1 102 ? -21.535 -9.874 -15.313 1.00 24.74 82 LEU A O 1
ATOM 1129 N N . ARG A 1 103 ? -20.966 -10.982 -17.172 1.00 23.02 83 ARG A N 1
ATOM 1130 C CA . ARG A 1 103 ? -22.050 -11.935 -16.972 1.00 27.36 83 ARG A CA 1
ATOM 1131 C C . ARG A 1 103 ? -21.851 -12.678 -15.658 1.00 26.79 83 ARG A C 1
ATOM 1132 O O . ARG A 1 103 ? -20.739 -13.083 -15.319 1.00 25.68 83 ARG A O 1
ATOM 1153 N N . GLY A 1 104 ? -22.917 -12.766 -14.868 1.00 23.81 84 GLY A N 1
ATOM 1154 C CA . GLY A 1 104 ? -22.806 -13.452 -13.602 1.00 27.41 84 GLY A CA 1
ATOM 1155 C C . GLY A 1 104 ? -22.114 -12.661 -12.515 1.00 30.29 84 GLY A C 1
ATOM 1156 O O . GLY A 1 104 ? -21.974 -13.167 -11.395 1.00 31.56 84 GLY A O 1
ATOM 1160 N N . ALA A 1 105 ? -21.655 -11.442 -12.802 1.00 23.88 85 ALA A N 1
ATOM 1161 C CA . ALA A 1 105 ? -20.918 -10.720 -11.779 1.00 24.80 85 ALA A CA 1
ATOM 1162 C C . ALA A 1 105 ? -21.878 -10.212 -10.725 1.00 39.34 85 ALA A C 1
ATOM 1163 O O . ALA A 1 105 ? -23.055 -10.027 -10.990 1.00 29.87 85 ALA A O 1
ATOM 1170 N N . LEU A 1 106 ? -21.349 -9.960 -9.530 1.00 28.16 86 LEU A N 1
ATOM 1171 C CA . LEU A 1 106 ? -22.110 -9.394 -8.424 1.00 32.23 86 LEU A CA 1
ATOM 1172 C C . LEU A 1 106 ? -21.878 -7.885 -8.382 1.00 26.63 86 LEU A C 1
ATOM 1173 O O . LEU A 1 106 ? -20.732 -7.432 -8.229 1.00 27.98 86 LEU A O 1
ATOM 1189 N N . LEU A 1 107 ? -22.959 -7.119 -8.572 1.00 27.62 87 LEU A N 1
ATOM 1190 C CA . LEU A 1 107 ? -22.897 -5.666 -8.669 1.00 30.07 87 LEU A CA 1
ATOM 1191 C C . LEU A 1 107 ? -23.681 -4.969 -7.573 1.00 36.95 87 LEU A C 1
ATOM 1192 O O . LEU A 1 107 ? -23.923 -3.760 -7.682 1.00 32.78 87 LEU A O 1
ATOM 1208 N N . MET A 1 108 ? -24.090 -5.679 -6.526 1.00 33.82 88 MET A N 1
ATOM 1209 C CA . MET A 1 108 ? -24.938 -5.052 -5.530 1.00 35.09 88 MET A CA 1
ATOM 1210 C C . MET A 1 108 ? -24.174 -3.913 -4.903 1.00 31.70 88 MET A C 1
ATOM 1211 O O . MET A 1 108 ? -22.998 -4.069 -4.554 1.00 35.01 88 MET A O 1
ATOM 1225 N N . SER A 1 109 ? -24.833 -2.769 -4.793 1.00 37.87 89 SER A N 1
ATOM 1226 C CA . SER A 1 109 ? -24.269 -1.563 -4.201 1.00 44.51 89 SER A CA 1
ATOM 1227 C C . SER A 1 109 ? -23.039 -1.050 -4.946 1.00 42.08 89 SER A C 1
ATOM 1228 O O . SER A 1 109 ? -22.293 -0.212 -4.406 1.00 38.37 89 SER A O 1
ATOM 1236 N N . ALA A 1 110 ? -22.820 -1.497 -6.174 1.00 34.42 90 ALA A N 1
ATOM 1237 C CA . ALA A 1 110 ? -21.730 -0.954 -6.974 1.00 33.52 90 ALA A CA 1
ATOM 1238 C C . ALA A 1 110 ? -22.135 0.375 -7.593 1.00 36.70 90 ALA A C 1
ATOM 1239 O O . ALA A 1 110 ? -23.308 0.625 -7.882 1.00 37.03 90 ALA A O 1
ATOM 1246 N N . ASN A 1 111 ? -21.134 1.222 -7.823 1.00 31.44 91 ASN A N 1
ATOM 1247 C CA . ASN A 1 111 ? -21.317 2.559 -8.365 1.00 30.58 91 ASN A CA 1
ATOM 1248 C C . ASN A 1 111 ? -20.843 2.548 -9.811 1.00 36.33 91 ASN A C 1
ATOM 1249 O O . ASN A 1 111 ? -19.635 2.544 -10.073 1.00 32.26 91 ASN A O 1
ATOM 1260 N N . LEU A 1 112 ? -21.805 2.538 -10.739 1.00 29.32 92 LEU A N 1
ATOM 1261 C CA . LEU A 1 112 ? -21.570 2.549 -12.178 1.00 28.71 92 LEU A CA 1
ATOM 1262 C C . LEU A 1 112 ? -22.229 3.773 -12.803 1.00 26.53 92 LEU A C 1
ATOM 1263 O O . LEU A 1 112 ? -22.557 3.766 -13.997 1.00 30.16 92 LEU A O 1
ATOM 1279 N N . ARG A 1 113 ? -22.310 4.858 -12.022 1.00 27.95 93 ARG A N 1
ATOM 1280 C CA . ARG A 1 113 ? -23.173 5.988 -12.359 1.00 37.66 93 ARG A CA 1
ATOM 1281 C C . ARG A 1 113 ? -22.846 6.592 -13.722 1.00 38.77 93 ARG A C 1
ATOM 1282 O O . ARG A 1 113 ? -23.758 7.005 -14.450 1.00 37.46 93 ARG A O 1
ATOM 1303 N N . GLN A 1 114 ? -21.551 6.717 -14.074 1.00 30.72 94 GLN A N 1
ATOM 1304 C CA . GLN A 1 114 ? -21.204 7.287 -15.384 1.00 32.60 94 GLN A CA 1
ATOM 1305 C C . GLN A 1 114 ? -20.295 6.329 -16.149 1.00 35.22 94 GLN A C 1
ATOM 1306 O O . GLN A 1 114 ? -19.506 6.744 -17.007 1.00 30.13 94 GLN A O 1
ATOM 1320 N N . ALA A 1 115 ? -20.427 5.047 -15.872 1.00 30.13 95 ALA A N 1
ATOM 1321 C CA . ALA A 1 115 ? -19.630 4.052 -16.572 1.00 27.35 95 ALA A CA 1
ATOM 1322 C C . ALA A 1 115 ? -20.051 3.972 -18.029 1.00 33.43 95 ALA A C 1
ATOM 1323 O O . ALA A 1 115 ? -21.224 4.170 -18.371 1.00 32.44 95 ALA A O 1
ATOM 1330 N N . ASN A 1 116 ? -19.088 3.664 -18.895 1.00 28.16 96 ASN A N 1
ATOM 1331 C CA . ASN A 1 116 ? -19.366 3.357 -20.294 1.00 27.46 96 ASN A CA 1
ATOM 1332 C C . ASN A 1 116 ? -19.653 1.859 -20.393 1.00 31.15 96 ASN A C 1
ATOM 1333 O O . ASN A 1 116 ? -18.749 1.035 -20.211 1.00 27.57 96 ASN A O 1
ATOM 1344 N N . LEU A 1 117 ? -20.912 1.522 -20.680 1.00 25.95 97 LEU A N 1
ATOM 1345 C CA . LEU A 1 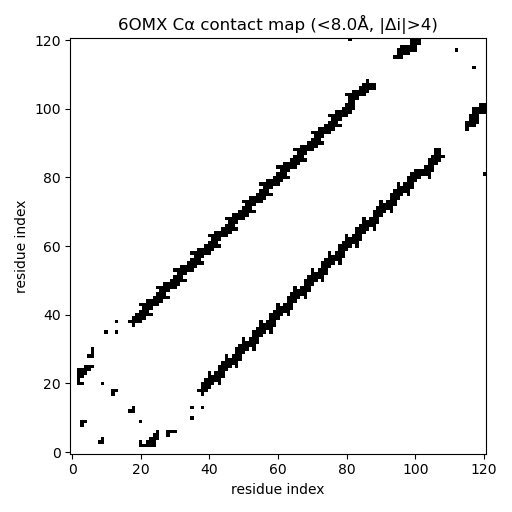117 ? -21.384 0.147 -20.699 1.00 29.14 97 LEU A CA 1
ATOM 1346 C C . LEU A 1 117 ? -21.724 -0.294 -22.113 1.00 33.57 97 LEU A C 1
ATOM 1347 O O . LEU A 1 117 ? -22.331 -1.355 -22.292 1.00 32.70 97 LEU A O 1
ATOM 1363 N N . GLN A 1 118 ? -21.310 0.483 -23.118 1.00 30.04 98 GLN A N 1
ATOM 1364 C CA . GLN A 1 118 ? -21.595 0.160 -24.510 1.00 32.31 98 GLN A CA 1
ATOM 1365 C C . GLN A 1 118 ? -20.998 -1.190 -24.878 1.00 36.30 98 GLN A C 1
ATOM 1366 O O . GLN A 1 118 ? -19.785 -1.396 -24.784 1.00 35.28 98 GLN A O 1
ATOM 1380 N N . GLY A 1 119 ? -21.855 -2.104 -25.321 1.00 35.16 99 GLY A N 1
ATOM 1381 C CA . GLY A 1 119 ? -21.400 -3.421 -25.696 1.00 38.67 99 GLY A CA 1
ATOM 1382 C C . GLY A 1 119 ? -21.101 -4.333 -24.533 1.00 41.76 99 GLY A C 1
ATOM 1383 O O . GLY A 1 119 ? -20.741 -5.496 -24.756 1.00 34.77 99 GLY A O 1
ATOM 1387 N N . ALA A 1 120 ? -21.228 -3.856 -23.301 1.00 30.12 100 ALA A N 1
ATOM 1388 C CA . ALA A 1 120 ? -20.908 -4.718 -22.172 1.00 27.52 100 ALA A CA 1
ATOM 1389 C C . ALA A 1 120 ? -21.994 -5.775 -22.021 1.00 34.82 100 ALA A C 1
ATOM 1390 O O . ALA A 1 120 ? -23.170 -5.545 -22.312 1.00 30.60 100 ALA A O 1
ATOM 1397 N N . LYS A 1 121 ? -21.583 -6.953 -21.588 1.00 29.84 101 LYS A N 1
ATOM 1398 C CA . LYS A 1 121 ? -22.482 -8.084 -21.408 1.00 30.87 101 LYS A CA 1
ATOM 1399 C C . LYS A 1 121 ? -22.785 -8.222 -19.921 1.00 30.19 101 LYS A C 1
ATOM 1400 O O . LYS A 1 121 ? -21.886 -8.532 -19.140 1.00 26.71 101 LYS A O 1
ATOM 1419 N N . LEU A 1 122 ? -24.049 -7.969 -19.532 1.00 31.54 102 LEU A N 1
ATOM 1420 C CA . LEU A 1 122 ? -24.470 -7.969 -18.133 1.00 26.72 102 LEU A CA 1
ATOM 1421 C C . LEU A 1 122 ? -25.536 -9.026 -17.834 1.00 28.24 102 LEU A C 1
ATOM 1422 O O . LEU A 1 122 ? -26.086 -9.050 -16.728 1.00 35.75 102 LEU A O 1
ATOM 1438 N N . GLU A 1 123 ? -25.826 -9.895 -18.790 1.00 28.83 103 GLU A N 1
ATOM 1439 C CA . GLU A 1 123 ? -26.844 -10.914 -18.606 1.00 31.69 103 GLU A CA 1
ATOM 1440 C C . GLU A 1 123 ? -26.527 -11.754 -17.379 1.00 31.56 103 GLU A C 1
ATOM 1441 O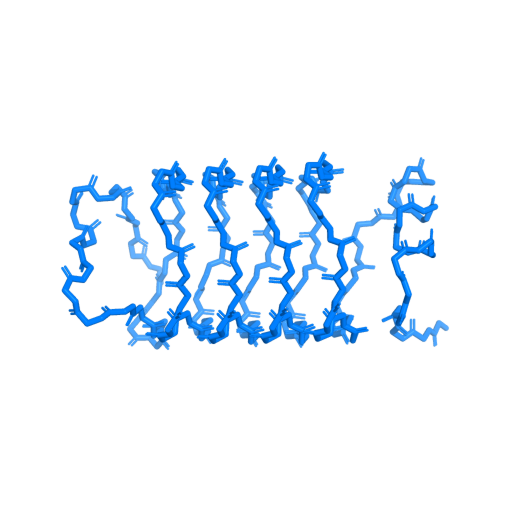 O . GLU A 1 123 ? -25.417 -12.295 -17.230 1.00 32.46 103 GLU A O 1
ATOM 1453 N N . LYS A 1 124 ? -27.521 -11.837 -16.496 1.00 30.61 104 LYS A N 1
ATOM 1454 C CA . LYS A 1 124 ? -27.512 -12.581 -15.247 1.00 32.82 104 LYS A CA 1
ATOM 1455 C C . LYS A 1 124 ? -26.528 -12.039 -14.228 1.00 32.11 104 LYS A C 1
ATOM 1456 O O . LYS A 1 124 ? -26.328 -12.679 -13.195 1.00 31.77 104 LYS A O 1
ATOM 1475 N N . ALA A 1 125 ? -25.931 -10.873 -14.463 1.00 27.57 105 ALA A N 1
ATOM 1476 C CA . ALA A 1 125 ? -25.305 -10.142 -13.364 1.00 31.18 105 ALA A CA 1
ATOM 1477 C C . ALA A 1 125 ? -26.363 -9.799 -12.322 1.00 37.03 105 ALA A C 1
ATOM 1478 O O . ALA A 1 125 ? -27.532 -9.565 -12.646 1.00 33.26 105 ALA A O 1
ATOM 1485 N N . ASP A 1 126 ? -25.955 -9.785 -11.060 1.00 30.13 106 ASP A N 1
ATOM 1486 C CA . ASP A 1 126 ? -26.877 -9.509 -9.962 1.00 40.84 106 ASP A CA 1
ATOM 1487 C C . ASP A 1 126 ? -26.699 -8.083 -9.461 1.00 34.97 106 ASP A C 1
ATOM 1488 O O . ASP A 1 126 ? -25.575 -7.640 -9.240 1.00 32.82 106 ASP A O 1
ATOM 1497 N N . CYS A 1 127 ? -27.807 -7.402 -9.196 1.00 32.45 107 CYS A N 1
ATOM 1498 C CA . CYS A 1 127 ? -27.757 -6.073 -8.599 1.00 33.59 107 CYS A CA 1
ATOM 1499 C C . CYS A 1 127 ? -28.736 -6.004 -7.432 1.00 35.31 107 CYS A C 1
ATOM 1500 O O . CYS A 1 127 ? -29.473 -6.959 -7.135 1.00 39.03 107 CYS A O 1
ATOM 1508 N N . ASP A 1 128 ? -28.722 -4.867 -6.737 1.00 45.01 108 ASP A N 1
ATOM 1509 C CA . ASP A 1 128 ? -29.733 -4.593 -5.718 1.00 47.94 108 ASP A CA 1
ATOM 1510 C C . ASP A 1 128 ? -30.152 -3.141 -5.835 1.00 47.82 108 ASP A C 1
ATOM 1511 O O . ASP A 1 128 ? -29.651 -2.389 -6.679 1.00 42.04 108 ASP A O 1
ATOM 1520 N N . ARG A 1 129 ? -31.108 -2.747 -4.986 1.00 48.34 109 ARG A N 1
ATOM 1521 C CA . ARG A 1 129 ? -31.630 -1.391 -5.033 1.00 51.89 109 ARG A CA 1
ATOM 1522 C C . ARG A 1 129 ? -30.551 -0.331 -4.893 1.00 47.96 109 ARG A C 1
ATOM 1523 O O . ARG A 1 129 ? -30.813 0.839 -5.188 1.00 53.01 109 ARG A O 1
ATOM 1544 N N . ASN A 1 130 ? -29.343 -0.699 -4.473 1.00 51.81 110 ASN A N 1
ATOM 1545 C CA . ASN A 1 130 ? -28.303 0.270 -4.188 1.00 60.05 110 ASN A CA 1
ATOM 1546 C C . ASN A 1 130 ? -27.260 0.350 -5.295 1.00 55.23 110 ASN A C 1
ATOM 1547 O O . ASN A 1 130 ? -26.388 1.209 -5.233 1.00 45.09 110 ASN A O 1
ATOM 1558 N N . THR A 1 131 ? -27.339 -0.516 -6.295 1.00 43.66 111 THR A N 1
ATOM 1559 C CA . THR A 1 131 ? -26.475 -0.406 -7.466 1.00 39.40 111 THR A CA 1
ATOM 1560 C C . THR A 1 131 ? -26.867 0.844 -8.251 1.00 42.59 111 THR A C 1
ATOM 1561 O O . THR A 1 131 ? -28.045 1.079 -8.520 1.00 46.90 111 THR A O 1
ATOM 1572 N N . HIS A 1 132 ? -25.883 1.674 -8.575 1.00 39.57 112 HIS A N 1
ATOM 1573 C CA . HIS A 1 132 ? -26.104 2.957 -9.243 1.00 42.02 112 HIS A CA 1
ATOM 1574 C C . HIS A 1 132 ? -25.659 2.791 -10.693 1.00 45.18 112 HIS A C 1
ATOM 1575 O O . HIS A 1 132 ? -24.463 2.783 -10.986 1.00 39.19 112 HIS A O 1
ATOM 1589 N N . PHE A 1 133 ? -26.618 2.600 -11.588 1.00 34.68 113 PHE A N 1
ATOM 1590 C CA . PHE A 1 133 ? -26.366 2.477 -13.014 1.00 37.54 113 PHE A CA 1
ATOM 1591 C C . PHE A 1 133 ? -26.501 3.833 -13.678 1.00 34.94 113 PHE A C 1
ATOM 1592 O O . PHE A 1 133 ? -27.059 4.766 -13.083 1.00 40.71 113 PHE A O 1
ATOM 1609 N N . PRO A 1 134 ? -26.027 3.979 -14.912 1.00 35.34 114 PRO A N 1
ATOM 1610 C CA . PRO A 1 134 ? -26.209 5.244 -15.652 1.00 47.40 114 PRO A CA 1
ATOM 1611 C C . PRO A 1 134 ? -27.673 5.560 -15.916 1.00 66.29 114 PRO A C 1
ATOM 1612 O O . PRO A 1 134 ? -28.564 4.754 -15.705 1.00 47.68 114 PRO A O 1
ATOM 1623 N N . GLU A 1 135 ? -27.886 6.767 -16.476 1.00 81.94 115 GLU A N 1
ATOM 1624 C CA . GLU A 1 135 ? -29.200 7.407 -16.456 1.00 86.81 115 GLU A CA 1
ATOM 1625 C C . GLU A 1 135 ? -30.233 6.631 -17.263 1.00 90.78 115 GLU A C 1
ATOM 1626 O O . GLU A 1 135 ? -31.278 6.224 -16.739 1.00 54.97 115 GLU A O 1
ATOM 1638 N N . ASN A 1 136 ? -29.972 6.437 -18.549 1.00 91.95 116 ASN A N 1
ATOM 1639 C CA . ASN A 1 136 ? -30.935 5.820 -19.449 1.00 101.54 116 ASN A CA 1
ATOM 1640 C C . ASN A 1 136 ? -30.826 4.305 -19.482 1.00 75.59 116 ASN A C 1
ATOM 1641 O O . ASN A 1 136 ? -31.444 3.669 -20.340 1.00 109.63 116 ASN A O 1
ATOM 1652 N N . PHE A 1 137 ? -30.056 3.714 -18.575 1.00 60.79 117 PHE A N 1
ATOM 1653 C CA . PHE A 1 137 ? -29.634 2.333 -18.749 1.00 52.53 117 PHE A CA 1
ATOM 1654 C C . PHE A 1 137 ? -30.802 1.381 -18.545 1.00 47.79 117 PHE A C 1
ATOM 1655 O O . PHE A 1 137 ? -31.479 1.427 -17.511 1.00 49.12 117 PHE A O 1
ATOM 1672 N N . ASP A 1 138 ? -31.052 0.535 -19.541 1.00 42.32 118 ASP A N 1
ATOM 1673 C CA . ASP A 1 138 ? -32.247 -0.319 -19.542 1.00 41.20 118 ASP A CA 1
ATOM 1674 C C . ASP A 1 138 ? -31.879 -1.639 -18.885 1.00 40.99 118 ASP A C 1
ATOM 1675 O O . ASP A 1 138 ? -31.299 -2.530 -19.523 1.00 44.21 118 ASP A O 1
ATOM 1684 N N . LEU A 1 139 ? -32.229 -1.784 -17.604 1.00 41.77 119 LEU A N 1
ATOM 1685 C CA . LEU A 1 139 ? -31.789 -2.964 -16.862 1.00 44.52 119 LEU A CA 1
ATOM 1686 C C . LEU A 1 139 ? -32.426 -4.234 -17.401 1.00 39.40 119 LEU A C 1
ATOM 1687 O O . LEU A 1 139 ? -31.805 -5.298 -17.365 1.00 38.10 119 LEU A O 1
ATOM 1703 N N . LEU A 1 140 ? -33.671 -4.154 -17.885 1.00 39.67 120 LEU A N 1
ATOM 1704 C CA . LEU A 1 140 ? -34.333 -5.341 -18.406 1.00 40.39 120 LEU A CA 1
ATOM 1705 C C . LEU A 1 140 ? -33.635 -5.834 -19.659 1.00 44.42 120 LEU A C 1
ATOM 1706 O O . LEU A 1 140 ? -33.333 -7.024 -19.785 1.00 38.74 120 LEU A O 1
ATOM 1722 N N . LYS A 1 141 ? -33.396 -4.932 -20.611 1.00 42.96 121 LYS A N 1
ATOM 1723 C CA . LYS A 1 141 ? -32.738 -5.348 -21.842 1.00 45.63 121 LYS A CA 1
ATOM 1724 C C . LYS A 1 141 ? -31.344 -5.884 -21.549 1.00 38.95 121 LYS A C 1
ATOM 1725 O O . LYS A 1 141 ? -30.895 -6.845 -22.177 1.00 51.26 121 LYS A O 1
ATOM 1744 N N . ALA A 1 142 ? -30.647 -5.284 -20.582 1.00 37.62 122 ALA A N 1
ATOM 1745 C CA . ALA A 1 142 ? -29.328 -5.762 -20.186 1.00 40.58 122 ALA A CA 1
ATOM 1746 C C . ALA A 1 142 ? -29.342 -7.154 -19.559 1.00 47.04 122 ALA A C 1
ATOM 1747 O O . ALA A 1 142 ? -28.283 -7.791 -19.481 1.00 39.22 122 ALA A O 1
ATOM 1754 N N . GLY A 1 143 ? -30.489 -7.640 -19.087 1.00 38.60 123 GLY A N 1
ATOM 1755 C CA . GLY A 1 143 ? -30.547 -8.986 -18.527 1.00 33.04 123 GLY A CA 1
ATOM 1756 C C . GLY A 1 143 ? -30.168 -9.088 -17.070 1.00 35.56 123 GLY A C 1
ATOM 1757 O O . GLY A 1 143 ? -29.902 -10.203 -16.596 1.00 34.56 123 GLY A O 1
ATOM 1761 N N . LEU A 1 144 ? -30.177 -7.970 -16.332 1.00 35.70 124 LEU A N 1
ATOM 1762 C CA . LEU A 1 144 ? -29.816 -7.979 -14.921 1.00 32.26 124 LEU A CA 1
ATOM 1763 C C . LEU A 1 144 ? -30.821 -8.772 -14.088 1.00 40.52 124 LEU A C 1
ATOM 1764 O O . LEU A 1 144 ? -31.975 -8.951 -14.473 1.00 38.88 124 LEU A O 1
ATOM 1780 N N . GLN A 1 145 ? -30.346 -9.243 -12.931 1.00 38.46 125 GLN A N 1
ATOM 1781 C CA . GLN A 1 145 ? -31.134 -9.939 -11.925 1.00 39.86 125 GLN A CA 1
ATOM 1782 C C . GLN A 1 145 ? -31.084 -9.201 -10.594 1.00 43.15 125 GLN A C 1
ATOM 1783 O O . GLN A 1 145 ? -30.034 -8.680 -10.204 1.00 46.99 125 GLN A O 1
ATOM 1797 N N . LEU A 1 146 ? -32.197 -9.200 -9.867 1.00 38.44 126 LEU A N 1
ATOM 1798 C CA . LEU A 1 146 ? -32.211 -8.572 -8.553 1.00 51.22 126 LEU A CA 1
ATOM 1799 C C . LEU A 1 146 ? -31.655 -9.520 -7.495 1.00 60.83 126 LEU A C 1
ATOM 1800 O O . LEU A 1 146 ? -31.783 -10.743 -7.597 1.00 64.41 126 LEU A O 1
ATOM 1816 N N . LYS A 1 147 ? -31.025 -8.934 -6.477 1.00 56.39 127 LYS A N 1
ATOM 1817 C CA . LYS A 1 147 ? -30.569 -9.650 -5.290 1.00 65.25 127 LYS A CA 1
ATOM 1818 C C . LYS A 1 147 ? -30.524 -8.684 -4.105 1.00 73.55 127 LYS A C 1
ATOM 1819 O O . LYS A 1 147 ? -31.236 -8.858 -3.116 1.00 79.92 127 LYS A O 1
#

Foldseek 3Di:
DDQAEAPVVLLVVLVVVAQENDQHEQQAPEQDQAESAQHEDDLYRPQAYEHDNYEHDLYEHHNYHPQAYEHALYEHDNYEQELYHPANYHCHNYQHAAHEYEPNRHHYDPDDCVVSNYHYD